Protein AF-A0A480BW44-F1 (afdb_monomer)

pLDDT: mean 86.07, std 13.03, range [47.72, 98.25]

Foldseek 3Di:
DVPCPVVVVVVVVVVVVVVVVVVVPDDDPVVVVVVVVVQPCVVCLVVQLVVCVVVVNPPSPVVSCVVPPPDRPD

Mean predicted aligned error: 8.27 Å

Radius of gyration: 24.36 Å; Cα contacts (8 Å, |Δi|>4): 15; chains: 1; bounding box: 47×33×58 Å

Sequence (74 aa):
VLRNVGVAAGYTLLAWQSLHKGLGKLQVDTGALARDLDHAHEVLAEAIQTAMRRHGVENPYEQLKALTRGQAIT

Nearest PDB structures (foldseek):
  2ptr-assembly1_B-2  TM=8.750E-01  e=1.696E-04  Escherichia coli
  2ptq-assembly1_A  TM=8.719E-01  e=1.816E-04  Escherichia coli
  3gzh-assembly1_A  TM=8.792E-01  e=2.231E-04  Escherichia coli O157:H7
  3bhg-assembly1_A  TM=9.019E-01  e=3.605E-04  Legionella pneumophila subsp. pneumophila str. Philadelphia 1

Solvent-accessible surface area (backbone atoms only — not comparable to full-atom values): 4503 Å² total; per-residue (Å²): 126,78,85,52,54,63,56,57,52,48,53,51,51,54,50,49,54,52,47,53,60,49,59,76,67,67,74,85,61,62,67,60,54,49,55,54,52,76,70,45,46,70,73,50,50,61,59,50,39,52,52,33,52,75,73,69,48,80,63,40,66,63,54,48,52,61,73,48,60,94,47,79,68,123

Secondary structure (DSSP, 8-state):
-GGGHHHHHHHHHHHHHHHHHHHTT----HHHHHHHHHH-GGGGHHHHHHHHHHTT-SSHHHHHHHHTTTS---

Structure (mmCIF, N/CA/C/O backbone):
data_AF-A0A480BW44-F1
#
_entry.id   AF-A0A480BW44-F1
#
loop_
_atom_site.group_PDB
_atom_site.id
_atom_site.type_symbol
_atom_site.label_atom_id
_atom_site.label_alt_id
_atom_site.label_comp_id
_atom_site.label_asym_id
_atom_site.label_entity_id
_atom_site.label_seq_id
_atom_site.pdbx_PDB_ins_code
_atom_site.Cartn_x
_atom_site.Cartn_y
_atom_site.Cartn_z
_atom_site.occupancy
_atom_site.B_iso_or_equiv
_atom_site.auth_seq_id
_atom_site.auth_comp_id
_atom_site.auth_asym_id
_atom_site.auth_atom_id
_atom_site.pdbx_PDB_model_num
ATOM 1 N N . VAL A 1 1 ? 20.708 20.355 -28.817 1.00 60.59 1 VAL A N 1
ATOM 2 C CA . VAL A 1 1 ? 19.841 19.864 -27.717 1.00 60.59 1 VAL A CA 1
ATOM 3 C C . VAL A 1 1 ? 18.946 18.675 -28.092 1.00 60.59 1 VAL A C 1
ATOM 5 O O . VAL A 1 1 ? 18.758 17.815 -27.249 1.00 60.59 1 VAL A O 1
ATOM 8 N N . LEU A 1 2 ? 18.474 18.533 -29.342 1.00 79.81 2 LEU A N 1
ATOM 9 C CA . LEU A 1 2 ? 17.595 17.412 -29.751 1.00 79.81 2 LEU A CA 1
ATOM 10 C C . LEU A 1 2 ? 18.267 16.023 -29.826 1.00 79.81 2 LEU A C 1
ATOM 12 O O . LEU A 1 2 ? 17.582 15.008 -29.832 1.00 79.81 2 LEU A O 1
ATOM 16 N N . ARG A 1 3 ? 19.606 15.954 -29.844 1.00 87.00 3 ARG A N 1
ATOM 17 C CA . ARG A 1 3 ? 20.356 14.691 -29.989 1.00 87.00 3 ARG A CA 1
ATOM 18 C C . ARG A 1 3 ? 20.244 13.740 -28.785 1.00 87.00 3 ARG A C 1
ATOM 20 O O . ARG A 1 3 ? 20.541 12.565 -28.936 1.00 87.00 3 ARG A O 1
ATOM 27 N N . ASN A 1 4 ? 19.788 14.223 -27.624 1.00 89.56 4 ASN A N 1
ATOM 28 C CA . ASN A 1 4 ? 19.700 13.428 -26.389 1.00 89.56 4 ASN A CA 1
ATOM 29 C C . ASN A 1 4 ? 18.275 12.962 -26.051 1.00 89.56 4 ASN A C 1
ATOM 31 O O . ASN A 1 4 ? 18.080 12.259 -25.063 1.00 89.56 4 ASN A O 1
ATOM 35 N N . VAL A 1 5 ? 17.275 13.313 -26.864 1.00 92.06 5 VAL A N 1
ATOM 36 C CA . VAL A 1 5 ? 15.876 12.914 -26.625 1.00 92.06 5 VAL A CA 1
ATOM 37 C C . VAL A 1 5 ? 15.733 11.388 -26.641 1.00 92.06 5 VAL A C 1
ATOM 39 O O . VAL A 1 5 ? 15.074 10.820 -25.774 1.00 92.06 5 VAL A O 1
ATOM 42 N N . GLY A 1 6 ? 16.428 10.712 -27.562 1.00 94.06 6 GLY A N 1
ATOM 43 C CA . GLY A 1 6 ? 16.439 9.249 -27.636 1.00 94.06 6 GLY A CA 1
ATOM 44 C C . GLY A 1 6 ? 17.060 8.577 -26.408 1.00 94.06 6 GLY A C 1
ATOM 45 O O . GLY A 1 6 ? 16.634 7.491 -26.034 1.00 94.06 6 GLY A O 1
ATOM 46 N N . VAL A 1 7 ? 18.009 9.235 -25.735 1.00 95.81 7 VAL A N 1
ATOM 47 C CA . VAL A 1 7 ? 18.635 8.716 -24.509 1.00 95.81 7 VAL A CA 1
ATOM 48 C C . VAL A 1 7 ? 17.625 8.712 -23.364 1.00 95.81 7 VAL A C 1
ATOM 50 O O . VAL A 1 7 ? 17.429 7.684 -22.719 1.00 95.81 7 VAL A O 1
ATOM 53 N N . ALA A 1 8 ? 16.923 9.830 -23.157 1.00 94.69 8 ALA A N 1
ATOM 54 C CA . ALA A 1 8 ? 15.865 9.917 -22.152 1.00 94.69 8 ALA A CA 1
ATOM 55 C C . ALA A 1 8 ? 14.725 8.923 -22.443 1.00 94.69 8 ALA A C 1
ATOM 57 O O . ALA A 1 8 ? 14.283 8.211 -21.543 1.00 94.69 8 ALA A O 1
ATOM 58 N N . ALA A 1 9 ? 14.295 8.816 -23.705 1.00 96.12 9 ALA A N 1
ATOM 59 C CA . ALA A 1 9 ? 13.274 7.851 -24.112 1.00 96.12 9 ALA A CA 1
ATOM 60 C C . ALA A 1 9 ? 13.724 6.394 -23.892 1.00 96.12 9 ALA A C 1
ATOM 62 O O . ALA A 1 9 ? 12.938 5.576 -23.416 1.00 96.12 9 ALA A O 1
ATOM 63 N N . GLY A 1 10 ? 14.990 6.079 -24.182 1.00 97.31 10 GLY A N 1
ATOM 64 C CA . GLY A 1 10 ? 15.567 4.751 -23.981 1.00 97.31 10 GLY A CA 1
ATOM 65 C C . GLY A 1 10 ? 15.587 4.329 -22.512 1.00 97.31 10 GLY A C 1
ATOM 66 O O . GLY A 1 10 ? 15.137 3.230 -22.189 1.00 97.31 10 GLY A O 1
ATOM 67 N N . TYR A 1 11 ? 16.030 5.209 -21.607 1.00 97.94 11 TYR A N 1
ATOM 68 C CA . TYR A 1 11 ? 16.000 4.921 -20.169 1.00 97.94 11 TYR A CA 1
ATOM 69 C C . TYR A 1 11 ? 14.577 4.727 -19.645 1.00 97.94 11 TYR A C 1
ATOM 71 O O . TYR A 1 11 ? 14.325 3.775 -18.907 1.00 97.94 11 TYR A O 1
ATOM 79 N N . THR A 1 12 ? 13.636 5.575 -20.064 1.00 97.88 12 THR A N 1
ATOM 80 C CA . THR A 1 12 ? 12.227 5.444 -19.672 1.00 97.88 12 THR A CA 1
ATOM 81 C C . THR A 1 12 ? 11.631 4.124 -20.155 1.00 97.88 12 THR A C 1
ATOM 83 O O . THR A 1 12 ? 10.974 3.429 -19.382 1.00 97.88 12 THR A O 1
ATOM 86 N N . LEU A 1 13 ? 11.904 3.725 -21.401 1.00 98.19 13 LEU A N 1
ATOM 87 C CA . LEU A 1 13 ? 11.421 2.457 -21.946 1.00 98.19 13 LEU A CA 1
ATOM 88 C C . LEU A 1 13 ? 11.965 1.255 -21.161 1.00 98.19 13 LEU A C 1
ATOM 90 O O . LEU A 1 13 ? 11.203 0.356 -20.805 1.00 98.19 13 LEU A O 1
ATOM 94 N N . LEU A 1 14 ? 13.264 1.253 -20.853 1.00 98.12 14 LEU A N 1
ATOM 95 C CA . LEU A 1 14 ? 13.890 0.196 -20.052 1.00 98.12 14 LEU A CA 1
ATOM 96 C C . LEU A 1 14 ? 13.313 0.133 -18.632 1.00 98.12 14 LEU A C 1
ATOM 98 O O . LEU A 1 14 ? 13.053 -0.959 -18.113 1.00 98.12 14 LEU A O 1
ATOM 102 N N . ALA A 1 15 ? 13.074 1.294 -18.016 1.00 98.06 15 ALA A N 1
ATOM 103 C CA . ALA A 1 15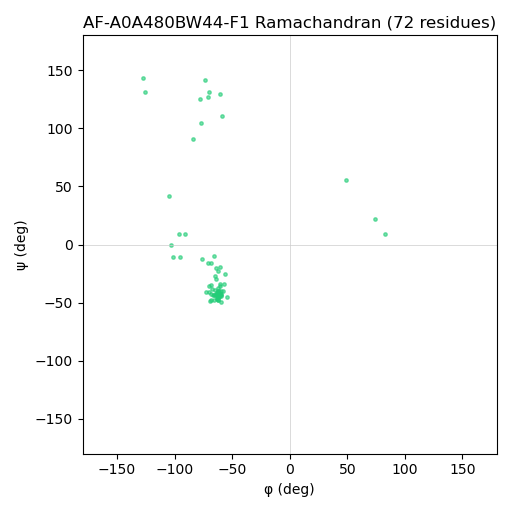 ? 12.442 1.381 -16.707 1.00 98.06 15 ALA A CA 1
ATOM 104 C C . ALA A 1 15 ? 11.020 0.804 -16.740 1.00 98.06 15 ALA A C 1
ATOM 106 O O . ALA A 1 15 ? 10.674 -0.009 -15.883 1.00 98.06 15 ALA A O 1
ATOM 107 N N . TRP A 1 16 ? 10.220 1.138 -17.756 1.00 98.25 16 TRP A N 1
ATOM 108 C CA . TRP A 1 16 ? 8.863 0.606 -17.912 1.00 98.25 16 TRP A CA 1
ATOM 109 C C . TRP A 1 16 ? 8.830 -0.900 -18.146 1.00 98.25 16 TRP A C 1
ATOM 111 O O . TRP A 1 16 ? 8.026 -1.589 -17.520 1.00 98.25 16 TRP A O 1
ATOM 121 N N . GLN A 1 17 ? 9.718 -1.437 -18.983 1.00 98.25 17 GLN A N 1
ATOM 122 C CA . GLN A 1 17 ? 9.815 -2.885 -19.188 1.00 98.25 17 GLN A CA 1
ATOM 123 C C . GLN A 1 17 ? 10.169 -3.615 -17.886 1.00 98.25 17 GLN A C 1
ATOM 125 O O . GLN A 1 17 ? 9.566 -4.638 -17.552 1.00 98.25 17 GLN A O 1
ATOM 130 N N . SER A 1 18 ? 11.117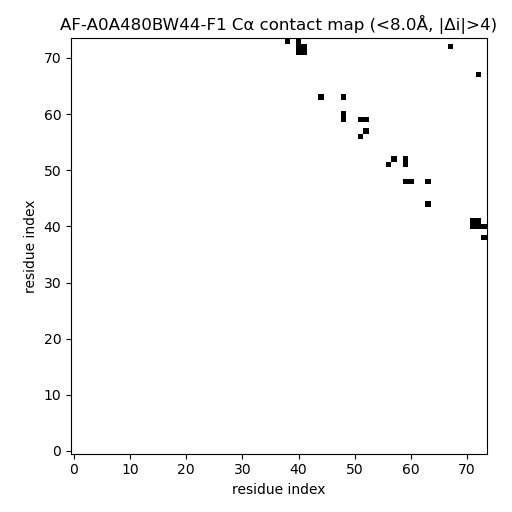 -3.067 -17.123 1.00 98.00 18 SER A N 1
ATOM 131 C CA . SER A 1 18 ? 11.534 -3.633 -15.836 1.00 98.00 18 SER A CA 1
ATOM 132 C C .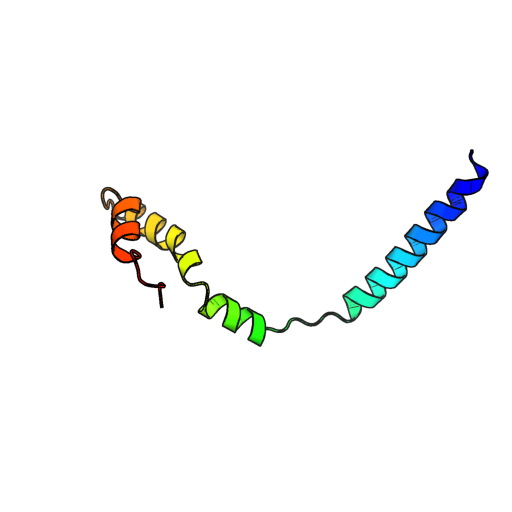 SER A 1 18 ? 10.424 -3.548 -14.790 1.00 98.00 18 SER A C 1
ATOM 134 O O . SER A 1 18 ? 10.162 -4.537 -14.104 1.00 98.00 18 SER A O 1
ATOM 136 N N . LEU A 1 19 ? 9.729 -2.409 -14.711 1.00 98.12 19 LEU A N 1
ATOM 137 C CA . LEU A 1 19 ? 8.578 -2.211 -13.833 1.00 98.12 19 LEU A CA 1
ATOM 138 C C . LEU A 1 19 ? 7.465 -3.205 -14.163 1.00 98.12 19 LEU A C 1
ATOM 140 O O . LEU A 1 19 ? 6.992 -3.897 -13.270 1.00 98.12 19 LEU A O 1
ATOM 144 N N . HIS A 1 20 ? 7.089 -3.334 -15.437 1.00 98.00 20 HIS A N 1
ATOM 145 C CA . HIS A 1 20 ? 6.040 -4.258 -15.864 1.00 98.00 20 HIS A CA 1
ATOM 146 C C . HIS A 1 20 ? 6.385 -5.713 -15.516 1.00 98.00 20 HIS A C 1
ATOM 148 O O . HIS A 1 20 ? 5.566 -6.433 -14.943 1.00 98.00 20 HIS A O 1
ATOM 154 N N . LYS A 1 21 ? 7.636 -6.125 -15.764 1.00 97.94 21 LYS A N 1
ATOM 155 C CA . LYS A 1 21 ? 8.139 -7.446 -15.362 1.00 97.94 21 LYS A CA 1
ATOM 156 C C . LYS A 1 21 ? 8.127 -7.637 -13.842 1.00 97.94 21 LYS A C 1
ATOM 158 O O . LYS A 1 21 ? 7.887 -8.748 -13.381 1.00 97.94 21 LYS A O 1
ATOM 163 N N . GLY A 1 22 ? 8.430 -6.592 -13.073 1.00 97.75 22 GLY A N 1
ATOM 164 C CA . GLY A 1 22 ? 8.395 -6.612 -11.611 1.00 97.75 22 GLY A CA 1
ATOM 165 C C . GLY A 1 22 ? 6.974 -6.744 -11.067 1.00 97.75 22 GLY A C 1
ATOM 166 O O . GLY A 1 22 ? 6.722 -7.623 -10.250 1.00 97.75 22 GLY A O 1
ATOM 167 N N . LEU A 1 23 ? 6.039 -5.939 -11.578 1.00 97.81 23 LEU A N 1
ATOM 168 C CA . LEU A 1 23 ? 4.625 -5.969 -11.194 1.00 97.81 23 LEU A CA 1
ATOM 169 C C . LEU A 1 23 ? 3.999 -7.347 -11.432 1.00 97.81 23 LEU A C 1
ATOM 171 O O . LEU A 1 23 ? 3.280 -7.838 -10.570 1.00 97.81 23 LEU A O 1
ATOM 175 N N . GLY A 1 24 ? 4.338 -8.014 -12.541 1.00 96.56 24 GLY A N 1
ATOM 176 C CA . GLY A 1 24 ? 3.861 -9.372 -12.832 1.00 96.56 24 GLY A CA 1
ATOM 177 C C . GLY A 1 24 ? 4.359 -10.458 -11.867 1.00 96.56 24 GLY A C 1
ATOM 178 O O . GLY A 1 24 ? 3.884 -11.587 -11.932 1.00 96.56 24 GLY A O 1
ATOM 179 N N . LYS A 1 25 ? 5.316 -10.144 -10.986 1.00 97.50 25 LYS A N 1
ATOM 180 C CA . LYS A 1 25 ? 5.827 -11.062 -9.956 1.00 97.50 25 LYS A CA 1
ATOM 181 C C . LYS A 1 25 ? 5.247 -10.794 -8.571 1.00 97.50 25 LYS A C 1
ATOM 183 O O . LYS A 1 25 ? 5.506 -11.580 -7.664 1.00 97.50 25 LYS A O 1
ATOM 188 N N . LEU A 1 26 ? 4.539 -9.680 -8.381 1.00 97.12 26 LEU A N 1
ATOM 189 C CA . LEU A 1 26 ? 4.008 -9.326 -7.072 1.00 97.12 26 LEU A CA 1
ATOM 190 C C . LEU A 1 26 ? 2.875 -10.279 -6.696 1.00 97.12 26 LEU A C 1
ATOM 192 O O . LEU A 1 26 ? 1.949 -10.512 -7.470 1.00 97.12 26 LEU A O 1
ATOM 196 N N . GLN A 1 27 ? 2.953 -10.800 -5.479 1.00 97.38 27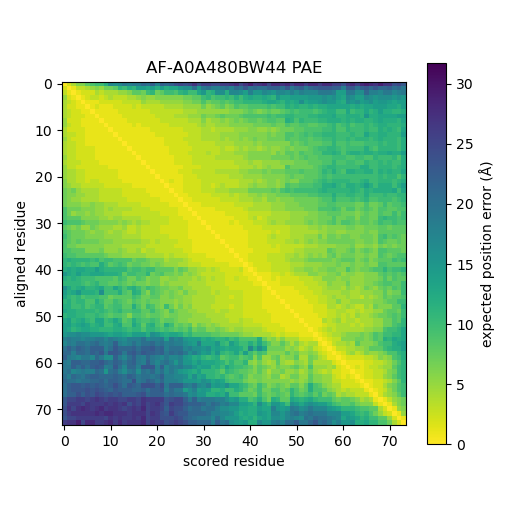 GLN A N 1
ATOM 197 C CA . GLN A 1 27 ? 1.878 -11.535 -4.832 1.00 97.38 27 GLN A CA 1
ATOM 198 C C . GLN A 1 27 ? 1.628 -10.902 -3.470 1.00 97.38 27 GLN A C 1
ATOM 200 O O . GLN A 1 27 ? 2.556 -10.433 -2.811 1.00 97.38 27 GLN A O 1
ATOM 205 N N . VAL A 1 28 ? 0.359 -10.853 -3.079 1.00 96.69 28 VAL A N 1
ATOM 206 C CA . VAL A 1 28 ? -0.050 -10.265 -1.807 1.00 96.69 28 VAL A CA 1
ATOM 207 C C . VAL A 1 28 ? 0.249 -11.253 -0.683 1.00 96.69 28 VAL A C 1
ATOM 209 O O . VAL A 1 28 ? -0.233 -12.383 -0.718 1.00 96.69 28 VAL A O 1
ATOM 212 N N . ASP A 1 29 ? 0.995 -10.814 0.331 1.00 97.69 29 ASP A N 1
ATOM 213 C CA . ASP A 1 29 ? 1.091 -11.531 1.602 1.00 97.69 29 ASP A CA 1
ATOM 214 C C . ASP A 1 29 ? -0.096 -11.138 2.488 1.00 97.69 29 ASP A C 1
ATOM 216 O O . ASP A 1 29 ? -0.061 -10.164 3.244 1.00 97.69 29 ASP A O 1
ATOM 220 N N . THR A 1 30 ? -1.182 -11.898 2.369 1.00 97.69 30 THR A N 1
ATOM 221 C CA . THR A 1 30 ? -2.394 -11.679 3.166 1.00 97.69 30 THR A CA 1
ATOM 222 C C . THR A 1 30 ? -2.159 -11.912 4.655 1.00 97.69 30 THR A C 1
ATOM 224 O O . THR A 1 30 ? -2.853 -11.319 5.473 1.00 97.69 30 THR A O 1
ATOM 227 N N . GLY A 1 31 ? -1.194 -12.762 5.024 1.00 98.00 31 GLY A N 1
ATOM 228 C CA . GLY A 1 31 ? -0.885 -13.055 6.420 1.00 98.00 31 GLY A CA 1
ATOM 229 C C . GLY A 1 31 ? -0.172 -11.893 7.103 1.00 98.00 31 GLY A C 1
ATOM 230 O O . GLY A 1 31 ? -0.488 -11.577 8.246 1.00 98.00 31 GLY A O 1
ATOM 231 N N . ALA A 1 32 ? 0.768 -11.245 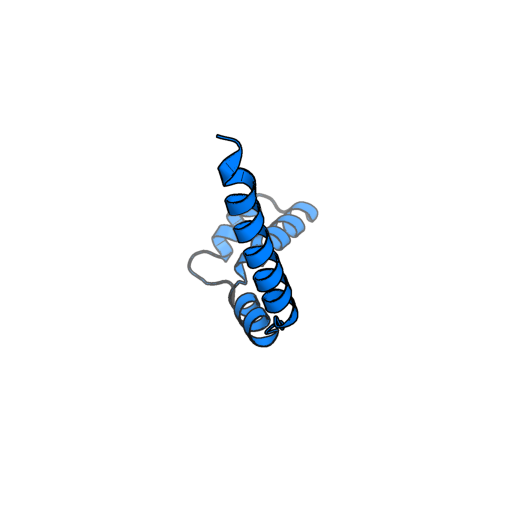6.411 1.00 96.88 32 ALA A N 1
ATOM 232 C CA . ALA A 1 32 ? 1.394 -10.016 6.8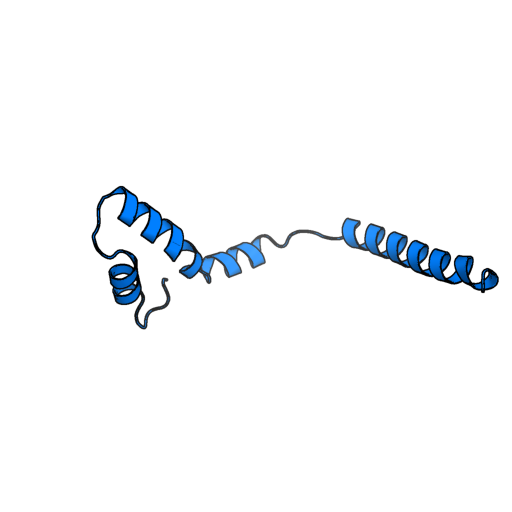95 1.00 96.88 32 ALA A CA 1
ATOM 233 C C . ALA A 1 32 ? 0.369 -8.888 7.049 1.00 96.88 32 ALA A C 1
ATOM 235 O O . ALA A 1 32 ? 0.280 -8.304 8.123 1.00 96.88 32 ALA A O 1
ATOM 236 N N . LEU A 1 33 ? -0.468 -8.665 6.030 1.00 97.00 33 LEU A N 1
ATOM 237 C CA . LEU A 1 33 ? -1.516 -7.640 6.079 1.00 97.00 33 LEU A CA 1
ATOM 238 C C . LEU A 1 33 ? -2.511 -7.862 7.224 1.00 97.00 33 LEU A C 1
ATOM 240 O O . LEU A 1 33 ? -2.886 -6.905 7.892 1.00 97.00 33 LEU A O 1
ATOM 244 N N . ALA A 1 34 ? -2.934 -9.107 7.456 1.00 95.88 34 ALA A N 1
ATOM 245 C CA . ALA A 1 34 ? -3.841 -9.428 8.555 1.00 95.88 34 ALA A CA 1
ATOM 246 C C . ALA A 1 34 ? -3.204 -9.129 9.918 1.00 95.88 34 ALA A C 1
ATOM 248 O O . ALA A 1 34 ? -3.826 -8.468 10.737 1.00 95.88 34 ALA A O 1
ATOM 249 N N . ARG A 1 35 ? -1.943 -9.532 10.133 1.00 95.94 35 ARG A N 1
ATOM 250 C CA . ARG A 1 35 ? -1.223 -9.231 11.383 1.00 95.94 35 ARG A CA 1
ATOM 251 C C . ARG A 1 35 ? -1.044 -7.733 11.606 1.00 95.94 35 ARG A C 1
ATOM 253 O O . ARG A 1 35 ? -1.174 -7.276 12.734 1.00 95.94 35 ARG A O 1
ATOM 260 N N . ASP A 1 36 ? -0.735 -6.980 10.554 1.00 94.62 36 ASP A N 1
ATOM 261 C CA . ASP A 1 36 ? -0.608 -5.526 10.657 1.00 94.62 36 ASP A CA 1
ATOM 262 C C . ASP A 1 36 ? -1.957 -4.886 11.018 1.00 94.62 36 ASP A C 1
ATOM 264 O O . ASP A 1 36 ? -2.002 -3.982 11.848 1.00 94.62 36 ASP A O 1
ATOM 268 N N . LEU A 1 37 ? -3.061 -5.389 10.454 1.00 92.75 37 LEU A N 1
ATOM 269 C CA . LEU A 1 37 ? -4.408 -4.914 10.766 1.00 92.75 37 LEU A CA 1
ATOM 270 C C . LEU A 1 37 ? -4.842 -5.269 12.197 1.00 92.75 37 LEU A C 1
ATOM 272 O O . LEU A 1 37 ? -5.388 -4.408 12.886 1.00 92.75 37 LEU A O 1
ATOM 276 N N . ASP A 1 38 ? -4.551 -6.487 12.655 1.00 91.62 38 ASP A N 1
ATOM 277 C CA . ASP A 1 38 ? -4.823 -6.951 14.026 1.00 91.62 38 ASP A CA 1
ATOM 278 C C . ASP A 1 38 ? -4.023 -6.161 15.079 1.00 91.62 38 ASP A C 1
ATOM 280 O O . ASP A 1 38 ? -4.370 -6.144 16.255 1.00 91.62 38 ASP A O 1
ATOM 284 N N . HIS A 1 39 ? -2.936 -5.495 14.686 1.00 88.50 39 HIS A N 1
ATOM 285 C CA . HIS A 1 39 ? -2.174 -4.622 15.580 1.00 88.50 39 HIS A CA 1
ATOM 286 C C . HIS A 1 39 ? -2.567 -3.144 15.485 1.00 88.50 39 HIS A C 1
ATOM 288 O O . HIS A 1 39 ? -2.146 -2.362 16.335 1.00 88.50 39 HIS A O 1
ATOM 294 N N . ALA A 1 40 ? -3.360 -2.759 14.484 1.00 87.75 40 ALA A N 1
ATOM 295 C CA . ALA A 1 40 ? -3.708 -1.371 14.189 1.00 87.75 40 ALA A CA 1
ATOM 296 C C . ALA A 1 40 ? -5.142 -1.020 14.625 1.00 87.75 40 ALA A C 1
ATOM 298 O O . ALA A 1 40 ? -5.880 -0.355 13.898 1.00 87.75 40 ALA A O 1
ATOM 299 N N . HIS A 1 41 ? -5.591 -1.472 15.797 1.00 81.25 41 HIS A N 1
ATOM 300 C CA . HIS A 1 41 ? -6.966 -1.254 16.271 1.00 81.25 41 HIS A CA 1
ATOM 301 C C . HIS A 1 41 ? -7.361 0.224 16.434 1.00 81.25 41 HIS A C 1
ATOM 303 O O . HIS A 1 41 ? -8.551 0.553 16.435 1.00 81.25 41 HIS A O 1
ATOM 309 N N . GLU A 1 42 ? -6.397 1.142 16.524 1.00 82.75 42 GLU A N 1
ATOM 310 C CA . GLU A 1 42 ? -6.627 2.587 16.513 1.00 82.75 42 GLU A CA 1
ATOM 311 C C . GLU A 1 42 ? -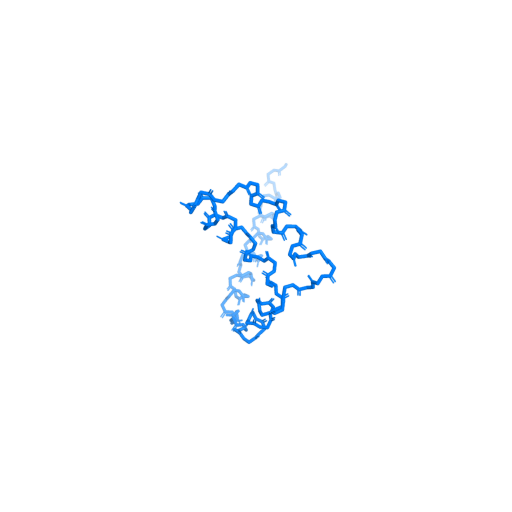7.392 3.072 15.274 1.00 82.75 42 GLU A C 1
ATOM 313 O O . GLU A 1 42 ? -8.109 4.072 15.361 1.00 82.75 42 GLU A O 1
ATOM 318 N N . VAL A 1 43 ? -7.325 2.351 14.147 1.00 86.25 43 VAL A N 1
ATOM 319 C CA . VAL A 1 43 ? -8.076 2.697 12.927 1.00 86.25 43 VAL A CA 1
ATOM 320 C C . VAL A 1 43 ? -9.593 2.648 13.140 1.00 86.25 43 VAL A C 1
ATOM 322 O O . VAL A 1 43 ? -10.342 3.322 12.434 1.00 86.25 43 VAL A O 1
ATOM 325 N N . LEU A 1 44 ? -10.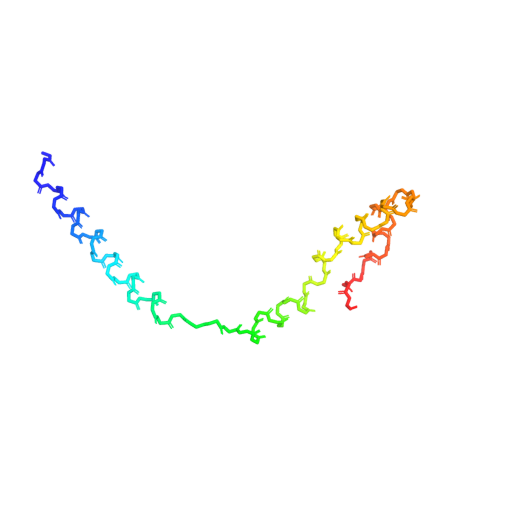069 1.8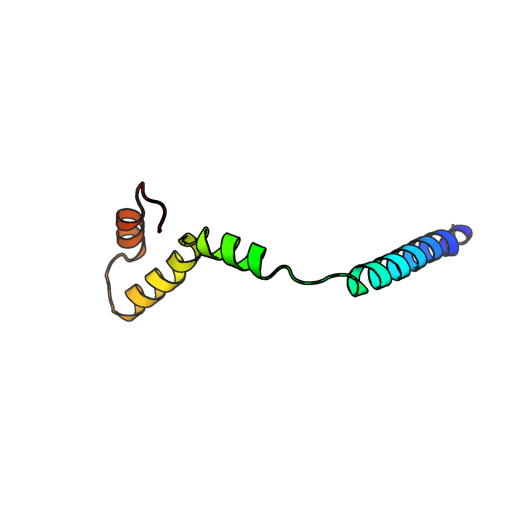98 14.142 1.00 85.31 44 LEU A N 1
ATOM 326 C CA . LEU A 1 44 ? -11.493 1.795 14.474 1.00 85.31 44 LEU A CA 1
ATOM 327 C C . LEU A 1 44 ? -12.029 3.028 15.215 1.00 85.31 44 LEU A C 1
ATOM 329 O O . LEU A 1 44 ? -13.247 3.197 15.321 1.00 85.31 44 LEU A O 1
ATOM 333 N N . ALA A 1 45 ? -11.155 3.911 15.707 1.00 84.50 45 ALA A N 1
ATOM 334 C CA . ALA A 1 45 ? -11.536 5.080 16.494 1.00 84.50 45 ALA A CA 1
ATOM 335 C C . ALA A 1 45 ? -12.568 5.974 15.782 1.00 84.50 45 ALA A C 1
ATOM 337 O O . ALA A 1 45 ? -13.565 6.381 16.384 1.00 84.50 45 ALA A O 1
ATOM 338 N N . GLU A 1 46 ? -12.373 6.250 14.491 1.00 85.44 46 GLU A N 1
ATOM 339 C CA . GLU A 1 46 ? -13.282 7.094 13.707 1.00 85.44 46 GLU A CA 1
ATOM 340 C C . GLU A 1 46 ? -14.650 6.429 13.496 1.00 85.44 46 GLU A C 1
ATOM 342 O O . GLU A 1 46 ? -15.694 7.085 13.599 1.00 85.44 46 GLU A O 1
ATOM 347 N N . ALA A 1 47 ? -14.667 5.111 13.274 1.00 87.38 47 ALA A N 1
ATOM 348 C CA . ALA A 1 47 ? -15.904 4.347 13.146 1.00 87.38 47 ALA A CA 1
ATOM 349 C C . ALA A 1 47 ? -16.717 4.391 14.450 1.00 87.38 47 ALA A C 1
ATOM 351 O O . ALA A 1 47 ? -17.924 4.655 14.422 1.00 87.38 47 ALA A O 1
ATOM 352 N N . ILE A 1 48 ? -16.050 4.224 15.598 1.00 86.12 48 ILE A N 1
ATOM 353 C CA . ILE A 1 48 ? -16.673 4.319 16.926 1.00 86.12 48 ILE A CA 1
ATOM 354 C C . ILE A 1 48 ? -17.225 5.730 17.161 1.00 86.12 48 ILE A C 1
ATOM 356 O O . ILE A 1 48 ? -18.392 5.880 17.528 1.00 86.12 48 ILE A O 1
ATOM 360 N N . GLN A 1 49 ? -16.444 6.779 16.886 1.00 81.94 49 GLN A N 1
ATOM 361 C CA . GLN A 1 49 ? -16.911 8.166 17.021 1.00 81.94 49 GLN A CA 1
ATOM 362 C C . GLN A 1 49 ? -18.123 8.457 16.134 1.00 81.94 49 GLN A C 1
ATOM 364 O O . GLN A 1 49 ? -19.060 9.136 16.563 1.00 81.94 49 GLN A O 1
ATOM 369 N N . THR A 1 50 ? -18.127 7.938 14.909 1.00 88.75 50 THR A N 1
ATOM 370 C CA . THR A 1 50 ? -19.242 8.099 13.971 1.00 88.75 50 THR A CA 1
ATOM 371 C C . THR A 1 50 ? -20.508 7.422 14.499 1.00 88.75 50 THR A C 1
ATOM 373 O O . THR A 1 50 ? -21.583 8.030 14.479 1.00 88.75 50 THR A O 1
ATOM 376 N N . ALA A 1 51 ? -20.391 6.210 15.050 1.00 88.38 51 ALA A N 1
ATOM 377 C CA . ALA A 1 51 ? -21.504 5.517 15.697 1.00 88.38 51 ALA A CA 1
ATOM 378 C C . ALA A 1 51 ? -22.030 6.292 16.921 1.00 88.38 51 ALA A C 1
ATOM 380 O O . ALA A 1 51 ? -23.236 6.502 17.051 1.00 88.38 51 ALA A O 1
ATOM 381 N N . MET A 1 52 ? -21.142 6.800 17.777 1.00 86.31 52 MET A N 1
ATOM 382 C CA . MET A 1 52 ? -21.514 7.606 18.948 1.00 86.31 52 MET A CA 1
ATOM 383 C C . MET A 1 52 ? -22.280 8.879 18.561 1.00 86.31 52 MET A C 1
ATOM 385 O O . MET A 1 52 ? -23.314 9.181 19.160 1.00 86.31 52 MET A O 1
ATOM 389 N N . ARG A 1 53 ? -21.832 9.594 17.516 1.00 87.31 53 ARG A N 1
ATOM 390 C CA . ARG A 1 53 ? -22.544 10.772 16.983 1.00 87.31 53 ARG A CA 1
ATOM 391 C C . ARG A 1 53 ? -23.943 10.411 16.489 1.00 87.31 53 ARG A C 1
ATOM 393 O O . ARG A 1 53 ? -24.890 11.140 16.770 1.00 87.31 53 ARG A O 1
ATOM 400 N N . ARG A 1 54 ? -24.086 9.279 15.790 1.00 90.25 54 ARG A N 1
ATOM 401 C CA . ARG A 1 54 ? -25.386 8.794 15.297 1.00 90.25 54 ARG A CA 1
ATOM 402 C C . ARG A 1 54 ? -26.378 8.531 16.432 1.00 90.25 54 ARG A C 1
ATOM 404 O O . ARG A 1 54 ? -27.568 8.767 16.253 1.00 90.25 54 ARG A O 1
ATOM 411 N N . HIS A 1 55 ? -25.902 8.051 17.576 1.00 88.56 55 HIS A N 1
ATOM 412 C CA . HIS A 1 55 ? -26.736 7.738 18.738 1.00 88.56 55 HIS A CA 1
ATOM 413 C C . HIS A 1 55 ? -26.899 8.905 19.727 1.00 88.56 55 HIS A C 1
ATOM 415 O O . HIS A 1 55 ? -27.467 8.714 20.797 1.00 88.56 55 HIS A O 1
ATOM 421 N N . GLY A 1 56 ? -26.447 10.114 19.372 1.00 83.44 56 GLY A N 1
ATOM 422 C CA . GLY A 1 56 ? -26.655 11.316 20.185 1.00 83.44 56 GLY A CA 1
ATOM 423 C C . GLY A 1 56 ? -25.782 11.392 21.439 1.00 83.44 56 GLY A C 1
ATOM 424 O O . GLY A 1 56 ? -26.137 12.092 22.381 1.00 83.44 56 GLY A O 1
ATOM 425 N N . VAL A 1 57 ? -24.651 10.680 21.473 1.00 80.25 57 VAL A N 1
ATOM 426 C CA . VAL A 1 57 ? -23.708 10.757 22.596 1.00 80.25 57 VAL A CA 1
ATOM 427 C C . VAL A 1 57 ? -23.000 12.114 22.584 1.00 80.25 57 VAL A C 1
ATOM 429 O O . VAL A 1 57 ? -22.404 12.507 21.579 1.00 80.25 57 VAL A O 1
ATOM 432 N N . GLU A 1 58 ? -23.040 12.829 23.708 1.00 76.00 58 GLU A N 1
ATOM 433 C CA . GLU A 1 58 ? -22.340 14.105 23.866 1.00 76.00 58 GLU A CA 1
ATOM 434 C C . GLU A 1 58 ? -20.823 13.908 24.013 1.00 76.00 58 GLU A C 1
ATOM 436 O O . GLU A 1 58 ? -20.351 12.988 24.678 1.00 76.00 58 GLU A O 1
ATOM 441 N N . ASN A 1 59 ? -20.042 14.805 23.405 1.00 76.06 59 ASN A N 1
ATOM 442 C CA . ASN A 1 59 ? -18.573 14.796 23.416 1.00 76.06 59 ASN A CA 1
ATOM 443 C C . ASN A 1 59 ? -17.901 13.436 23.071 1.00 76.06 59 ASN A C 1
ATOM 445 O O . ASN A 1 59 ? -17.033 12.979 23.823 1.00 76.06 59 ASN A O 1
ATOM 449 N N . PRO A 1 60 ? -18.201 12.807 21.910 1.00 75.25 60 PRO A N 1
ATOM 450 C CA . PRO A 1 60 ? -17.669 11.485 21.541 1.00 75.25 60 PRO A CA 1
ATOM 451 C C . PRO A 1 60 ? -16.143 11.394 21.512 1.00 75.25 60 PRO A C 1
ATOM 453 O O . PRO A 1 60 ? -15.566 10.362 21.835 1.00 75.25 60 PRO A O 1
ATOM 456 N N . TYR A 1 61 ? -15.483 12.486 21.122 1.00 72.81 61 TYR A N 1
ATOM 457 C CA . TYR A 1 61 ? -14.027 12.553 21.048 1.00 72.81 61 TYR A CA 1
ATOM 458 C C . TYR A 1 61 ? -13.378 12.432 22.432 1.00 72.81 61 TYR A C 1
ATOM 460 O O . TYR A 1 61 ? -12.463 11.636 22.611 1.00 72.81 61 TYR A O 1
ATOM 468 N N . GLU A 1 62 ? -13.874 13.181 23.419 1.00 75.25 62 GLU A N 1
ATOM 469 C CA . GLU A 1 62 ? -13.324 13.169 24.780 1.00 75.25 62 GLU A CA 1
ATOM 470 C C . GLU A 1 62 ? -13.630 11.851 25.500 1.00 75.25 62 GLU A C 1
ATOM 472 O O . GLU A 1 62 ? -12.775 11.330 26.213 1.00 75.25 62 GLU A O 1
ATOM 477 N N . GLN A 1 63 ? -14.806 11.262 25.256 1.00 73.00 63 GLN A N 1
ATOM 478 C CA . GLN A 1 63 ? -15.137 9.933 25.775 1.00 73.00 63 GLN A CA 1
ATOM 479 C C . GLN A 1 63 ? -14.247 8.844 25.169 1.00 73.00 63 GLN A C 1
ATOM 481 O O . GLN A 1 63 ? -13.723 8.010 25.907 1.00 73.00 63 GLN A O 1
ATOM 486 N N . LEU A 1 64 ? -14.007 8.877 23.852 1.00 74.19 64 LEU A N 1
ATOM 487 C CA . LEU A 1 64 ? -13.095 7.923 23.227 1.00 74.19 64 LEU A CA 1
ATOM 488 C C . LEU A 1 64 ? -11.661 8.123 23.729 1.00 74.19 64 LEU A C 1
ATOM 490 O O . LEU A 1 64 ? -11.006 7.160 24.103 1.00 74.19 64 LEU A O 1
ATOM 494 N N . LYS A 1 65 ? -11.198 9.370 23.828 1.00 71.69 65 LYS A N 1
ATOM 495 C CA . LYS A 1 65 ? -9.871 9.704 24.357 1.00 71.69 65 LYS A CA 1
ATOM 496 C C . LYS A 1 65 ? -9.684 9.251 25.804 1.00 71.69 65 LYS A C 1
ATOM 498 O O . LYS A 1 65 ? -8.570 8.895 26.172 1.00 71.69 65 LYS A O 1
ATOM 503 N N . ALA A 1 66 ? -10.736 9.279 26.622 1.00 71.62 66 ALA A N 1
ATOM 504 C CA . ALA A 1 66 ? -10.712 8.741 27.979 1.00 71.62 66 ALA A CA 1
ATOM 505 C C . ALA A 1 66 ? -10.627 7.205 27.985 1.00 71.62 66 ALA A C 1
ATOM 507 O O . ALA A 1 66 ? -9.857 6.656 28.769 1.00 71.62 66 ALA A O 1
ATOM 508 N N . LEU A 1 67 ? -11.356 6.532 27.087 1.00 68.69 67 LEU A N 1
ATOM 509 C CA . LEU A 1 67 ? -11.344 5.070 26.932 1.00 68.69 67 LEU A CA 1
ATOM 510 C C . LEU A 1 67 ? -10.010 4.538 26.391 1.00 68.69 67 LEU A C 1
ATOM 512 O O . LEU A 1 67 ? -9.568 3.470 26.797 1.00 68.69 67 LEU A O 1
ATOM 516 N N . THR A 1 68 ? -9.342 5.287 25.514 1.00 68.62 68 THR A N 1
ATOM 517 C CA . THR A 1 68 ? -8.067 4.892 24.893 1.00 68.62 68 THR A CA 1
ATOM 518 C C . THR A 1 68 ? -6.848 5.470 25.623 1.00 68.62 68 THR A C 1
ATOM 520 O O . THR A 1 68 ? -5.724 5.415 25.117 1.00 68.62 68 THR A O 1
ATOM 523 N N . ARG A 1 69 ? -7.030 6.089 26.801 1.00 58.22 69 ARG A N 1
ATOM 524 C CA . ARG A 1 69 ? -5.938 6.761 27.518 1.00 58.22 69 ARG A CA 1
ATOM 525 C C . ARG A 1 69 ? -5.036 5.741 28.209 1.00 58.22 69 ARG A C 1
ATOM 527 O O . ARG A 1 69 ? -5.360 5.232 29.274 1.00 58.22 69 ARG A O 1
ATOM 534 N N . GLY A 1 70 ? -3.861 5.505 27.629 1.00 59.44 70 GLY A N 1
ATOM 535 C CA . GLY A 1 70 ? -2.831 4.643 28.219 1.00 59.44 70 GLY A CA 1
ATOM 536 C C . GLY A 1 70 ? -3.029 3.146 27.969 1.00 59.44 70 GLY A C 1
ATOM 537 O O . GLY A 1 70 ? -2.293 2.348 28.541 1.00 59.44 70 GLY A O 1
ATOM 538 N N . GLN A 1 71 ? -3.977 2.766 27.109 1.00 57.50 71 GLN A N 1
ATOM 539 C CA . GLN A 1 71 ? -4.155 1.392 26.646 1.00 57.50 71 GLN A CA 1
ATOM 540 C C . GLN A 1 71 ? -4.150 1.376 25.120 1.00 57.50 71 GLN A C 1
ATOM 542 O O . GLN A 1 71 ? -4.846 2.171 24.488 1.00 57.50 71 GLN A O 1
ATOM 547 N N . ALA A 1 72 ? -3.358 0.476 24.534 1.00 53.19 72 ALA A N 1
ATOM 548 C CA . ALA A 1 72 ? -3.581 0.083 23.153 1.00 53.19 72 ALA A CA 1
ATOM 549 C C . ALA A 1 72 ? -4.985 -0.527 23.091 1.00 53.19 72 ALA A C 1
ATOM 551 O O . ALA A 1 72 ? -5.318 -1.378 23.920 1.00 53.19 72 ALA A O 1
ATOM 552 N N . ILE A 1 73 ? -5.816 -0.066 22.155 1.00 54.97 73 ILE A N 1
ATOM 553 C CA . ILE A 1 73 ? -7.070 -0.755 21.849 1.00 54.97 73 ILE A CA 1
ATOM 554 C C . ILE A 1 73 ? -6.623 -2.159 21.423 1.00 54.97 73 ILE A C 1
ATOM 556 O O . ILE A 1 73 ? -5.893 -2.287 20.451 1.00 54.97 73 ILE A O 1
ATOM 560 N N . THR A 1 74 ? -6.900 -3.186 22.219 1.00 47.72 74 THR A N 1
ATOM 561 C CA . THR A 1 74 ? -6.500 -4.581 21.958 1.00 47.72 74 THR A CA 1
ATOM 562 C C . THR A 1 74 ? -7.758 -5.414 21.833 1.00 47.72 74 THR A C 1
ATOM 564 O O . THR A 1 74 ? -8.743 -5.064 22.522 1.00 47.72 74 THR A O 1
#